Protein AF-A0A662B0C3-F1 (afdb_monomer_lite)

Structure (mmCIF, N/CA/C/O backbone):
data_AF-A0A662B0C3-F1
#
_entry.id   AF-A0A662B0C3-F1
#
loop_
_atom_site.group_PDB
_atom_site.id
_atom_site.type_symbol
_atom_site.label_atom_id
_atom_site.label_alt_id
_atom_site.label_comp_id
_atom_site.label_asym_id
_atom_site.label_entity_id
_atom_site.label_seq_id
_atom_site.pdbx_PDB_ins_code
_atom_site.Cartn_x
_atom_site.Cartn_y
_atom_site.Cartn_z
_atom_site.occupancy
_atom_site.B_iso_or_equiv
_atom_site.auth_seq_id
_atom_site.auth_comp_id
_atom_site.auth_asym_id
_atom_site.auth_atom_id
_atom_site.pdbx_PDB_model_num
ATOM 1 N N . MET A 1 1 ? 14.357 -4.453 7.694 1.00 55.75 1 MET A N 1
ATOM 2 C CA . MET A 1 1 ? 13.774 -5.716 8.199 1.00 55.75 1 MET A CA 1
ATOM 3 C C . MET A 1 1 ? 13.273 -6.493 6.995 1.00 55.75 1 MET A C 1
ATOM 5 O O . MET A 1 1 ? 12.602 -5.890 6.170 1.00 55.75 1 MET A O 1
ATOM 9 N N . VAL A 1 2 ? 13.643 -7.766 6.851 1.00 57.56 2 VAL A N 1
ATOM 10 C CA . VAL A 1 2 ? 13.134 -8.644 5.784 1.00 57.56 2 VAL A CA 1
ATOM 11 C C . VAL A 1 2 ? 12.053 -9.521 6.405 1.00 57.56 2 VAL A C 1
ATOM 13 O O . VAL A 1 2 ? 12.297 -10.125 7.446 1.00 57.56 2 VAL A O 1
ATOM 16 N N . THR A 1 3 ? 10.865 -9.555 5.806 1.00 64.12 3 THR A N 1
ATOM 17 C CA . THR A 1 3 ? 9.733 -10.359 6.283 1.00 64.12 3 THR A CA 1
ATOM 18 C C . THR A 1 3 ? 9.197 -11.233 5.153 1.00 64.12 3 THR A C 1
ATOM 20 O O . THR A 1 3 ? 9.305 -10.864 3.983 1.00 64.12 3 THR A O 1
ATOM 23 N N . ARG A 1 4 ? 8.661 -12.408 5.494 1.00 66.31 4 ARG A N 1
ATOM 24 C CA . ARG A 1 4 ? 8.012 -13.318 4.538 1.00 66.31 4 ARG A CA 1
ATOM 25 C C . ARG A 1 4 ? 6.509 -13.091 4.610 1.00 66.31 4 ARG A C 1
ATOM 27 O O . ARG A 1 4 ? 5.987 -12.876 5.698 1.00 66.31 4 ARG A O 1
ATOM 34 N N . ALA A 1 5 ? 5.846 -13.150 3.463 1.00 70.50 5 ALA A N 1
ATOM 35 C CA . ALA A 1 5 ? 4.423 -12.877 3.354 1.00 70.50 5 ALA A CA 1
ATOM 36 C C . ALA A 1 5 ? 3.729 -13.891 2.451 1.00 70.50 5 ALA A C 1
ATOM 38 O O . ALA A 1 5 ? 4.331 -14.389 1.497 1.00 70.50 5 ALA A O 1
ATOM 39 N N . ILE A 1 6 ? 2.451 -14.146 2.724 1.00 77.38 6 ILE A N 1
ATOM 40 C CA . ILE A 1 6 ? 1.561 -14.797 1.763 1.00 77.38 6 ILE A CA 1
ATOM 41 C C . ILE A 1 6 ? 0.976 -13.705 0.870 1.00 77.38 6 ILE A C 1
ATOM 43 O O . ILE A 1 6 ? 0.501 -12.674 1.349 1.00 77.38 6 ILE A O 1
ATOM 47 N N . VAL A 1 7 ? 1.029 -13.927 -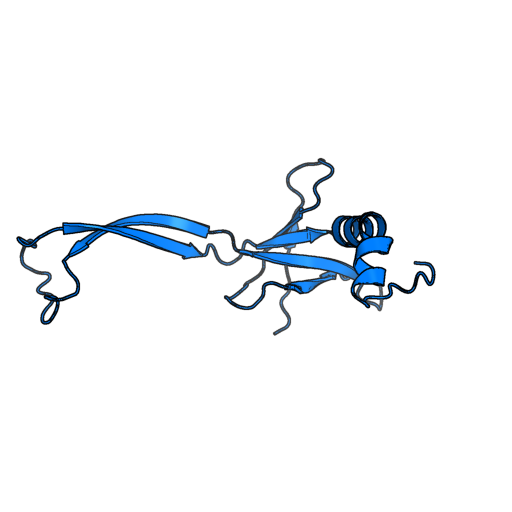0.440 1.00 76.12 7 VAL A N 1
ATOM 48 C CA . VAL A 1 7 ? 0.436 -13.031 -1.432 1.00 76.12 7 VAL A CA 1
ATOM 49 C C . VAL A 1 7 ? -0.931 -13.575 -1.810 1.00 76.12 7 VAL A C 1
ATOM 51 O O . VAL A 1 7 ? -1.061 -14.745 -2.166 1.00 76.12 7 VAL A O 1
ATOM 54 N N . SER A 1 8 ? -1.951 -12.722 -1.766 1.00 67.12 8 SER A N 1
ATOM 55 C CA . SER A 1 8 ? -3.265 -13.052 -2.307 1.00 67.12 8 SER A CA 1
ATOM 56 C C . SER A 1 8 ? -3.731 -11.973 -3.276 1.00 67.12 8 SER A C 1
ATOM 58 O O . SER A 1 8 ? -3.506 -10.777 -3.080 1.00 67.12 8 SER A O 1
ATOM 60 N N . ASN A 1 9 ? -4.398 -12.414 -4.338 1.00 68.75 9 ASN A N 1
ATOM 61 C CA . ASN A 1 9 ? -5.114 -11.542 -5.257 1.00 68.75 9 ASN A CA 1
ATOM 62 C C . ASN A 1 9 ? -6.602 -11.931 -5.229 1.00 68.75 9 ASN A C 1
ATOM 64 O O . ASN A 1 9 ? -7.051 -12.707 -6.083 1.00 68.75 9 ASN A O 1
ATOM 68 N N . PRO A 1 10 ? -7.353 -11.515 -4.190 1.00 53.31 10 PRO A N 1
ATOM 69 C CA . PRO A 1 10 ? -8.764 -11.851 -4.051 1.00 53.31 10 PRO A CA 1
ATOM 70 C C . PRO A 1 10 ? -9.582 -11.071 -5.087 1.00 53.31 10 PRO A C 1
ATOM 72 O O . PRO A 1 10 ? -10.106 -9.995 -4.830 1.00 53.31 10 PRO A O 1
ATOM 75 N N . GLY A 1 11 ? -9.651 -11.627 -6.292 1.00 51.56 11 GLY A N 1
ATOM 76 C CA . GLY A 1 11 ? -10.347 -11.056 -7.435 1.00 51.56 11 GLY A CA 1
ATOM 77 C C . GLY A 1 11 ? -9.510 -11.238 -8.690 1.00 51.56 11 GLY A C 1
ATOM 78 O O . GLY A 1 11 ? -8.485 -10.592 -8.858 1.00 51.56 11 GLY A O 1
ATOM 79 N N . LYS A 1 12 ? -9.956 -12.098 -9.614 1.00 49.94 12 LYS A N 1
ATOM 80 C CA . LYS A 1 12 ? -9.401 -12.217 -10.978 1.00 49.94 12 LYS A CA 1
ATOM 81 C C . LYS A 1 12 ? -9.712 -10.970 -11.825 1.00 49.94 12 LYS A C 1
ATOM 83 O O . LYS A 1 12 ? -10.181 -11.065 -12.956 1.00 49.94 12 LYS A O 1
ATOM 88 N N . THR A 1 13 ? -9.523 -9.791 -11.261 1.00 47.34 13 THR A N 1
ATOM 89 C CA . THR A 1 13 ? -9.716 -8.497 -11.899 1.00 47.34 13 THR A CA 1
ATOM 90 C C . THR A 1 13 ? -8.352 -7.893 -12.176 1.00 47.34 13 THR A C 1
ATOM 92 O O . THR A 1 13 ? -7.406 -8.134 -11.433 1.00 47.34 13 THR A O 1
ATOM 95 N N . LYS A 1 14 ? -8.261 -7.125 -13.266 1.00 57.12 14 LYS A N 1
ATOM 96 C CA . LYS A 1 14 ? -7.112 -6.310 -13.697 1.00 57.12 14 LYS A CA 1
ATOM 97 C C . LYS A 1 14 ? -6.751 -5.252 -12.638 1.00 57.12 14 LYS A C 1
ATOM 99 O O . LYS A 1 14 ? -6.962 -4.063 -12.850 1.00 57.12 14 LYS A O 1
ATOM 104 N N . GLY A 1 15 ? -6.340 -5.698 -11.461 1.00 63.44 15 GLY A N 1
ATOM 105 C CA . GLY A 1 15 ? -6.179 -4.885 -10.276 1.00 63.44 15 GLY A CA 1
ATOM 106 C C . GLY A 1 15 ? -4.738 -4.452 -10.152 1.00 63.44 15 GLY A C 1
ATOM 107 O O . GLY A 1 15 ? -3.853 -5.273 -9.951 1.00 63.44 15 GLY A O 1
ATOM 108 N N . ASP A 1 16 ? -4.521 -3.148 -10.195 1.00 82.62 16 ASP A N 1
ATOM 109 C CA . ASP A 1 16 ? -3.225 -2.508 -9.976 1.00 82.62 16 ASP A CA 1
ATOM 110 C C . ASP A 1 16 ? -2.685 -2.726 -8.556 1.00 82.62 16 ASP A C 1
ATOM 112 O O . ASP A 1 16 ? -1.626 -2.207 -8.215 1.00 82.62 16 ASP A O 1
ATOM 116 N N . VAL A 1 17 ? -3.405 -3.487 -7.725 1.00 86.94 17 VAL A N 1
ATOM 117 C CA . VAL A 1 17 ? -3.158 -3.705 -6.308 1.00 86.94 17 VAL A CA 1
ATOM 118 C C . VAL A 1 17 ? -3.311 -5.189 -5.963 1.00 86.94 17 VAL A C 1
ATOM 120 O O . VAL A 1 17 ? -4.223 -5.849 -6.452 1.00 86.94 17 VAL A O 1
ATOM 123 N N . PHE A 1 18 ? -2.457 -5.689 -5.074 1.00 88.06 18 PHE A N 1
ATOM 124 C CA . PHE A 1 18 ? -2.548 -7.011 -4.453 1.00 88.06 18 PHE A CA 1
ATOM 125 C C . PHE A 1 18 ? -2.380 -6.908 -2.933 1.00 88.06 18 PHE A C 1
ATOM 127 O O . PHE A 1 18 ? -1.915 -5.885 -2.419 1.00 88.06 18 PHE A O 1
ATOM 134 N N . LEU A 1 19 ? -2.766 -7.963 -2.213 1.00 87.38 19 LEU A N 1
ATOM 135 C CA . LEU A 1 19 ? -2.643 -8.027 -0.761 1.00 87.38 19 LEU A CA 1
ATOM 136 C C . LEU A 1 19 ? -1.441 -8.867 -0.347 1.00 87.38 19 LEU A C 1
ATOM 138 O O . LEU A 1 19 ? -1.197 -9.948 -0.889 1.00 87.38 19 LEU A O 1
ATOM 142 N N . THR A 1 20 ? -0.733 -8.381 0.664 1.00 86.12 20 THR A N 1
ATOM 143 C CA . THR A 1 20 ? 0.339 -9.102 1.342 1.00 86.12 20 THR A CA 1
ATOM 144 C C . THR A 1 20 ? 0.010 -9.272 2.814 1.00 86.12 20 THR A C 1
ATOM 146 O O . THR A 1 20 ? -0.328 -8.304 3.502 1.00 86.12 20 THR A O 1
ATOM 149 N N . ASP A 1 21 ? 0.142 -10.509 3.289 1.00 86.00 21 ASP A N 1
ATOM 150 C CA . ASP A 1 21 ? 0.142 -10.810 4.716 1.00 86.00 21 ASP A CA 1
ATOM 151 C C . ASP A 1 21 ? 1.548 -10.631 5.284 1.00 86.00 21 ASP A C 1
ATOM 153 O O . ASP A 1 21 ? 2.365 -11.550 5.253 1.00 86.00 21 ASP A O 1
ATOM 157 N N . ALA A 1 22 ? 1.866 -9.410 5.713 1.00 79.44 22 ALA A N 1
ATOM 158 C CA . ALA A 1 22 ? 3.140 -9.094 6.344 1.00 79.44 22 ALA A CA 1
ATOM 159 C C . ALA A 1 22 ? 2.991 -8.035 7.440 1.00 79.44 22 ALA A C 1
ATOM 161 O O . ALA A 1 22 ? 2.147 -7.135 7.381 1.00 79.44 22 ALA A O 1
ATOM 162 N N . LEU A 1 23 ? 3.866 -8.125 8.445 1.00 79.50 23 LEU A N 1
ATOM 163 C CA . LEU A 1 23 ? 3.938 -7.150 9.524 1.00 79.50 23 LEU A CA 1
ATOM 164 C C . LEU A 1 23 ? 4.568 -5.848 9.014 1.00 79.50 23 LEU A C 1
ATOM 166 O O . LEU A 1 23 ? 5.787 -5.705 8.922 1.00 79.50 23 LEU A O 1
ATOM 170 N N . TYR A 1 24 ? 3.708 -4.897 8.685 1.00 77.38 24 TYR A N 1
ATOM 171 C CA . TYR A 1 24 ? 4.086 -3.611 8.132 1.00 77.38 24 TYR A CA 1
ATOM 172 C C . TYR A 1 24 ? 3.813 -2.487 9.126 1.00 77.38 24 TYR A C 1
ATOM 174 O O . TYR A 1 24 ? 2.710 -2.348 9.646 1.00 77.38 24 TYR A O 1
ATOM 182 N N . ASN A 1 25 ? 4.838 -1.678 9.393 1.00 80.00 25 ASN A N 1
ATOM 183 C CA . ASN A 1 25 ? 4.763 -0.545 10.311 1.00 80.00 25 ASN A CA 1
ATOM 184 C C . ASN A 1 25 ? 4.636 0.781 9.556 1.00 80.00 25 ASN A C 1
ATOM 186 O O . ASN A 1 25 ? 4.940 0.872 8.364 1.00 80.00 25 ASN A O 1
ATOM 190 N N . LYS A 1 26 ? 4.219 1.835 10.271 1.00 80.62 26 LYS A N 1
ATOM 191 C CA . LYS A 1 26 ? 4.266 3.209 9.750 1.00 80.62 26 LYS A CA 1
ATOM 192 C C . LYS A 1 26 ? 5.668 3.504 9.198 1.00 80.62 26 LYS A C 1
ATOM 194 O O . LYS A 1 26 ? 6.664 3.148 9.822 1.00 80.62 26 LYS A O 1
ATOM 199 N N . GLY A 1 27 ? 5.722 4.140 8.030 1.00 82.62 27 GLY A N 1
ATOM 200 C CA . GLY A 1 27 ? 6.970 4.430 7.311 1.00 82.62 27 GLY A CA 1
ATOM 201 C C . GLY A 1 27 ? 7.358 3.401 6.245 1.00 82.62 27 GLY A C 1
ATOM 202 O O . GLY A 1 27 ? 8.313 3.632 5.516 1.00 82.62 27 GLY A O 1
ATOM 203 N N . ILE A 1 28 ? 6.620 2.297 6.101 1.00 84.62 28 ILE A N 1
ATOM 204 C CA . ILE A 1 28 ? 6.897 1.303 5.055 1.00 84.62 28 ILE A CA 1
ATOM 205 C C . ILE A 1 28 ? 6.419 1.713 3.648 1.00 84.62 28 ILE A C 1
ATOM 207 O O . ILE A 1 28 ? 6.861 1.131 2.659 1.00 84.62 28 ILE A O 1
ATOM 211 N N . SER A 1 29 ? 5.507 2.680 3.523 1.00 87.12 29 SER A N 1
ATOM 212 C CA .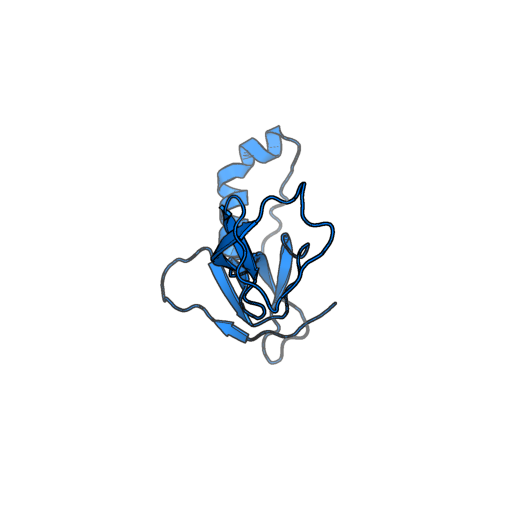 SER A 1 29 ? 4.997 3.126 2.220 1.00 87.12 29 SER A CA 1
ATOM 213 C C . SER A 1 29 ? 6.142 3.434 1.249 1.00 87.12 29 SER A C 1
ATOM 215 O O . SER A 1 29 ? 7.091 4.127 1.603 1.00 87.12 29 SER A O 1
ATOM 217 N N . GLY A 1 30 ? 6.058 2.899 0.033 1.00 89.44 30 GLY A N 1
ATOM 218 C CA . GLY A 1 30 ? 7.111 3.004 -0.978 1.00 89.44 30 GLY A CA 1
ATOM 219 C C . GLY A 1 30 ? 8.135 1.863 -0.962 1.00 89.44 30 GLY A C 1
ATOM 220 O O . GLY A 1 30 ? 8.961 1.778 -1.865 1.00 89.44 30 GLY A O 1
ATOM 221 N N . SER A 1 31 ? 8.091 0.957 0.021 1.00 89.50 31 SER A N 1
ATOM 222 C CA . SER A 1 31 ? 9.035 -0.167 0.075 1.00 89.50 31 SER A CA 1
ATOM 223 C C . SER A 1 31 ? 8.781 -1.179 -1.050 1.00 89.50 31 SER A C 1
ATOM 225 O O . SER A 1 31 ? 7.621 -1.526 -1.299 1.00 89.50 31 SER A O 1
ATOM 227 N N . PRO A 1 32 ? 9.829 -1.714 -1.701 1.00 91.44 32 PRO A N 1
ATOM 228 C CA . PRO A 1 32 ? 9.677 -2.741 -2.724 1.00 91.44 32 PRO A CA 1
ATOM 229 C C . PRO A 1 32 ? 9.220 -4.075 -2.120 1.00 91.44 32 PRO A C 1
ATOM 231 O O . PRO A 1 32 ? 9.604 -4.452 -1.011 1.00 91.44 32 PRO A O 1
ATOM 234 N N . VAL A 1 33 ? 8.411 -4.807 -2.880 1.00 90.38 33 VAL A N 1
ATOM 235 C CA . VAL A 1 33 ? 7.938 -6.157 -2.574 1.00 90.38 33 VAL A CA 1
ATOM 236 C C . VAL A 1 33 ? 8.571 -7.109 -3.576 1.00 90.38 33 VAL A C 1
ATOM 238 O O . VAL A 1 33 ? 8.344 -6.994 -4.781 1.00 90.38 33 VAL A O 1
ATOM 241 N N . PHE A 1 34 ? 9.363 -8.047 -3.069 1.00 90.00 34 PHE A N 1
ATOM 242 C CA . PHE A 1 34 ? 10.042 -9.049 -3.880 1.00 90.00 34 PHE A CA 1
ATOM 243 C C . PHE A 1 34 ? 9.402 -10.423 -3.699 1.00 90.00 34 PHE A C 1
ATOM 245 O O . PHE A 1 34 ? 9.072 -10.811 -2.577 1.00 90.00 34 PHE A O 1
ATOM 252 N N . ALA A 1 35 ? 9.265 -11.165 -4.793 1.00 87.50 35 ALA A N 1
ATOM 253 C CA . ALA A 1 35 ? 8.884 -12.567 -4.782 1.00 87.50 35 ALA A CA 1
ATOM 254 C C . ALA A 1 35 ? 10.105 -13.454 -5.044 1.00 87.50 35 ALA A C 1
ATOM 256 O O . ALA A 1 35 ? 11.044 -13.066 -5.742 1.00 87.50 35 ALA A O 1
ATOM 257 N N . LEU A 1 36 ? 10.070 -14.660 -4.482 1.00 85.69 36 LEU A N 1
ATOM 258 C CA . LEU A 1 36 ? 10.978 -15.744 -4.832 1.00 85.69 36 LEU A CA 1
ATOM 259 C C . LEU A 1 36 ? 10.140 -16.832 -5.499 1.00 85.69 36 LEU A C 1
ATOM 261 O O . LEU A 1 36 ? 9.171 -17.312 -4.908 1.00 85.69 36 LEU A O 1
ATOM 265 N N . ARG A 1 37 ? 10.502 -17.209 -6.721 1.00 79.94 37 ARG A N 1
ATOM 266 C CA . ARG A 1 37 ? 9.898 -18.347 -7.410 1.00 79.94 37 ARG A CA 1
ATOM 267 C C . ARG A 1 37 ? 10.632 -19.623 -7.007 1.00 79.94 37 ARG A C 1
ATOM 269 O O . ARG A 1 37 ? 11.860 -19.626 -6.952 1.00 79.94 37 ARG A O 1
ATOM 276 N N . ASP A 1 38 ? 9.901 -20.704 -6.749 1.00 76.12 38 ASP A N 1
ATOM 277 C CA . ASP A 1 38 ? 10.516 -21.990 -6.402 1.00 76.12 38 ASP A CA 1
ATOM 278 C C . ASP A 1 38 ? 11.551 -22.409 -7.458 1.00 76.12 38 ASP A C 1
ATOM 280 O O . ASP A 1 38 ? 11.267 -22.446 -8.657 1.00 76.12 38 ASP A O 1
ATOM 284 N N . GLY A 1 39 ? 12.771 -22.693 -6.996 1.00 73.19 39 GLY 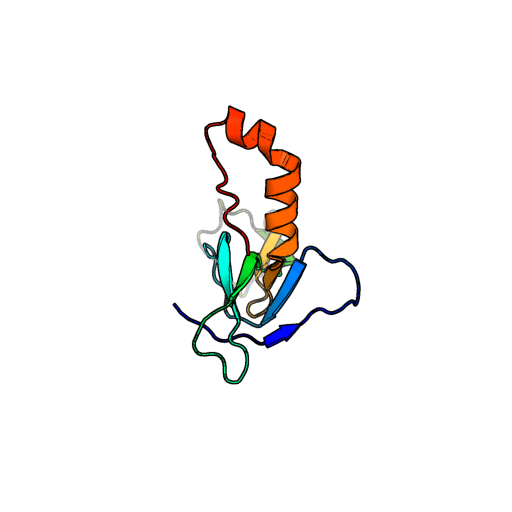A N 1
ATOM 285 C CA . GLY A 1 39 ? 13.910 -23.057 -7.843 1.00 73.19 39 GLY A CA 1
ATOM 286 C C . GLY A 1 39 ? 14.655 -21.883 -8.493 1.00 73.19 39 GLY A C 1
ATOM 287 O O . GLY A 1 39 ? 15.696 -22.113 -9.106 1.00 73.19 39 GLY A O 1
ATOM 288 N N . ALA A 1 40 ? 14.183 -20.640 -8.354 1.00 76.38 40 ALA A N 1
ATOM 289 C CA . ALA A 1 40 ? 14.897 -19.461 -8.836 1.00 76.38 40 ALA A CA 1
ATOM 290 C C . ALA A 1 40 ? 15.967 -19.003 -7.833 1.00 76.38 40 ALA A C 1
ATOM 292 O O . ALA A 1 40 ? 15.762 -19.002 -6.620 1.00 76.38 40 ALA A O 1
ATOM 293 N N . THR A 1 41 ? 17.115 -18.569 -8.352 1.00 78.75 41 THR A N 1
ATOM 294 C CA . THR A 1 41 ? 18.230 -18.023 -7.558 1.00 78.75 41 THR A CA 1
ATOM 295 C C . THR A 1 41 ? 18.148 -16.508 -7.357 1.00 78.75 41 THR A C 1
ATOM 297 O O . THR A 1 41 ? 19.017 -15.935 -6.703 1.00 78.75 41 THR A O 1
ATOM 300 N N . HIS A 1 42 ? 17.132 -15.848 -7.920 1.00 82.62 42 HIS A N 1
ATOM 301 C CA . HIS A 1 42 ? 16.981 -14.396 -7.906 1.00 82.62 42 HIS A CA 1
ATOM 302 C C . HIS A 1 42 ? 15.610 -13.966 -7.379 1.00 82.62 42 HIS A C 1
ATOM 304 O O . HIS A 1 42 ? 14.635 -14.716 -7.430 1.00 82.62 42 HIS A O 1
ATOM 310 N N . PHE A 1 43 ? 15.563 -12.737 -6.868 1.00 87.06 43 PHE A N 1
ATOM 311 C CA . PHE A 1 43 ? 14.339 -12.072 -6.446 1.00 87.06 43 PHE A CA 1
ATOM 312 C C . PHE A 1 43 ? 13.713 -11.329 -7.624 1.00 87.06 43 PHE A C 1
ATOM 314 O O . PHE A 1 43 ? 14.405 -10.601 -8.335 1.00 87.06 43 PHE A O 1
ATOM 321 N N . GLU A 1 44 ? 12.403 -11.465 -7.786 1.00 88.75 44 GLU A N 1
ATOM 322 C CA . GLU A 1 44 ? 11.627 -10.708 -8.766 1.00 88.75 44 GLU A CA 1
ATOM 323 C C . GLU A 1 44 ? 10.918 -9.550 -8.062 1.00 88.75 44 GLU A C 1
ATOM 325 O O . GLU A 1 44 ? 10.261 -9.743 -7.036 1.00 88.75 44 GLU A O 1
ATOM 330 N N . TRP A 1 45 ? 11.051 -8.331 -8.586 1.00 90.75 45 TRP A N 1
ATOM 331 C CA . TRP A 1 45 ? 10.317 -7.184 -8.056 1.00 90.75 45 TRP A CA 1
ATOM 332 C C . TRP A 1 45 ? 8.872 -7.230 -8.553 1.00 90.75 45 TRP A C 1
ATOM 334 O O . TRP A 1 45 ? 8.605 -6.999 -9.728 1.00 90.75 45 TRP A O 1
ATOM 344 N N . VAL A 1 46 ? 7.934 -7.537 -7.658 1.00 90.88 46 VAL A N 1
ATOM 345 C CA . VAL A 1 46 ? 6.524 -7.769 -8.019 1.00 90.88 46 VAL A CA 1
ATOM 346 C C . VAL A 1 46 ? 5.609 -6.597 -7.673 1.00 90.88 46 VAL A C 1
ATOM 348 O O . VAL A 1 46 ? 4.451 -6.561 -8.095 1.00 90.88 46 VAL A O 1
ATOM 351 N N . GLY A 1 47 ? 6.110 -5.610 -6.928 1.00 92.44 47 GLY A N 1
ATOM 352 C CA . GLY A 1 47 ? 5.335 -4.422 -6.601 1.00 92.44 47 GLY A CA 1
ATOM 353 C C . GLY A 1 47 ? 5.889 -3.590 -5.457 1.00 92.44 47 GLY A C 1
ATOM 354 O O . GLY A 1 47 ? 7.022 -3.762 -5.022 1.00 92.44 47 GLY A O 1
ATOM 355 N N . MET A 1 48 ? 5.081 -2.671 -4.947 1.00 93.00 48 MET A N 1
ATOM 356 C CA . MET A 1 48 ? 5.490 -1.709 -3.926 1.00 93.00 48 MET A CA 1
ATOM 357 C C . MET A 1 48 ? 4.409 -1.559 -2.859 1.00 93.00 48 MET A C 1
ATOM 359 O O . MET A 1 48 ? 3.235 -1.382 -3.182 1.00 93.00 48 MET A O 1
ATOM 363 N N . ALA A 1 49 ? 4.799 -1.593 -1.585 1.00 91.62 49 ALA A N 1
ATOM 364 C CA . ALA A 1 49 ? 3.888 -1.378 -0.468 1.00 91.62 49 ALA A CA 1
ATOM 365 C C . ALA A 1 49 ? 3.299 0.038 -0.536 1.00 91.62 49 ALA A C 1
ATOM 367 O O . ALA A 1 49 ? 4.033 1.025 -0.608 1.00 91.62 49 ALA A O 1
ATOM 368 N N . LYS A 1 50 ? 1.969 0.151 -0.502 1.00 89.00 50 LYS A N 1
ATOM 369 C CA . LYS A 1 50 ? 1.260 1.433 -0.610 1.00 89.00 50 LYS A CA 1
ATOM 370 C C . LYS A 1 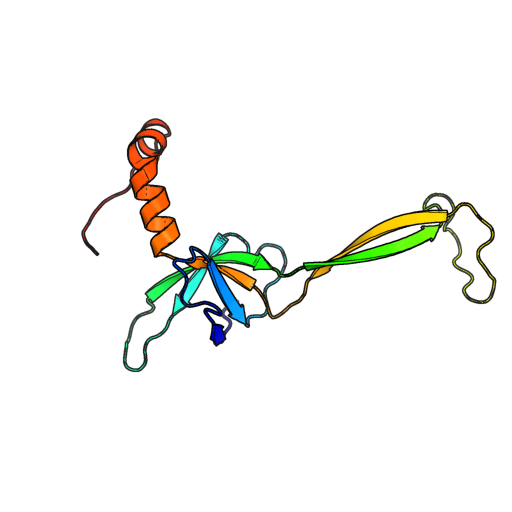50 ? 0.719 1.875 0.740 1.00 89.00 50 LYS A C 1
ATOM 372 O O . LYS A 1 50 ? 1.078 2.943 1.237 1.00 89.00 50 LYS A O 1
ATOM 377 N N . SER A 1 51 ? -0.138 1.050 1.333 1.00 84.69 51 SER A N 1
ATOM 378 C CA . SER A 1 51 ? -0.893 1.402 2.534 1.00 84.69 51 SER A CA 1
ATOM 379 C C . SER A 1 51 ? -1.257 0.171 3.352 1.00 84.69 51 SER A C 1
ATOM 381 O O . SER A 1 51 ? -1.565 -0.884 2.799 1.00 84.69 51 SER A O 1
ATOM 383 N N . ALA A 1 52 ? -1.282 0.330 4.671 1.00 84.81 52 ALA A N 1
ATOM 384 C CA . ALA A 1 52 ? -1.840 -0.675 5.564 1.00 84.81 52 ALA A CA 1
ATOM 385 C C . ALA A 1 52 ? -3.376 -0.638 5.527 1.00 84.81 52 ALA A C 1
ATOM 387 O O . ALA A 1 52 ? -3.971 0.396 5.214 1.00 84.81 52 ALA A O 1
ATOM 388 N N . SER A 1 53 ? -4.016 -1.757 5.862 1.00 83.31 53 SER A N 1
ATOM 389 C CA . SER A 1 53 ? -5.447 -1.759 6.167 1.00 83.31 53 SER A CA 1
ATOM 390 C C . SER A 1 53 ? -5.699 -1.006 7.474 1.00 83.31 53 SER A C 1
ATOM 392 O O . SER A 1 53 ? -4.933 -1.145 8.427 1.00 83.31 53 SER A O 1
ATOM 394 N N . VAL A 1 54 ? -6.755 -0.195 7.523 1.00 85.50 54 VAL A N 1
ATOM 395 C CA . VAL A 1 54 ? -7.085 0.649 8.678 1.00 85.50 54 VAL A CA 1
ATOM 396 C C . VAL A 1 54 ? -8.579 0.584 8.948 1.00 85.50 54 VAL A C 1
ATOM 398 O O . VAL A 1 54 ? -9.372 0.765 8.028 1.00 85.50 54 VAL A O 1
ATOM 401 N N . ASP A 1 55 ? -8.932 0.400 10.216 1.00 87.88 55 ASP A N 1
ATOM 402 C CA . ASP A 1 55 ? -10.277 0.618 10.731 1.00 87.88 55 ASP A CA 1
ATOM 403 C C . ASP A 1 55 ? -10.348 1.961 11.456 1.00 87.88 55 ASP A C 1
ATOM 405 O O . ASP A 1 55 ? -9.389 2.411 12.088 1.00 87.88 55 ASP A O 1
ATOM 409 N N . HIS A 1 56 ? -11.510 2.601 11.398 1.00 91.19 56 HIS A N 1
ATOM 410 C CA . HIS A 1 56 ? -11.759 3.846 12.110 1.00 91.19 56 HIS A CA 1
ATOM 411 C C . HIS A 1 56 ? -12.690 3.603 13.288 1.00 91.19 56 HIS A C 1
ATOM 413 O O . HIS A 1 56 ? -13.821 3.156 13.112 1.00 91.19 56 HIS A O 1
ATOM 419 N N . ILE A 1 57 ? -12.218 3.931 14.487 1.00 94.69 57 ILE A N 1
ATOM 420 C CA . ILE A 1 57 ? -13.008 3.834 15.712 1.00 94.69 57 ILE A CA 1
ATOM 421 C C . ILE A 1 57 ? -13.461 5.239 16.083 1.00 94.69 57 ILE A C 1
ATOM 423 O O . ILE A 1 57 ? -12.629 6.119 16.304 1.00 94.69 57 ILE A O 1
ATOM 427 N N . VAL A 1 58 ? -14.775 5.434 16.146 1.00 94.06 58 VAL A N 1
ATOM 428 C CA . VAL A 1 58 ? -15.398 6.664 16.642 1.00 94.06 58 VAL A CA 1
ATOM 429 C C . VAL A 1 58 ? -15.749 6.459 18.110 1.00 94.06 58 VAL A C 1
ATOM 431 O O . VAL A 1 58 ? -16.360 5.451 18.461 1.00 94.06 58 VAL A O 1
ATOM 434 N N . TYR A 1 59 ? -15.342 7.389 18.969 1.00 92.06 59 TYR A N 1
ATOM 435 C CA . TYR A 1 59 ? -15.552 7.305 20.411 1.00 92.06 59 TYR A CA 1
ATOM 436 C C . TYR A 1 59 ? -15.795 8.688 21.015 1.00 92.06 59 TYR A C 1
ATOM 438 O O . TYR A 1 59 ? -15.409 9.710 20.444 1.00 92.06 59 TYR A O 1
ATOM 446 N N . LEU A 1 60 ? -16.455 8.708 22.171 1.00 90.25 60 LEU A N 1
ATOM 447 C CA . LEU A 1 60 ? -16.602 9.914 22.978 1.00 90.25 60 LEU A CA 1
ATOM 448 C C . LEU A 1 60 ? -15.348 10.091 23.826 1.00 90.25 60 LEU A C 1
ATOM 450 O O . LEU A 1 60 ? -14.891 9.147 24.471 1.00 90.25 60 LEU A O 1
ATOM 454 N N . ALA A 1 61 ? -14.796 11.295 23.806 1.00 87.56 61 ALA A N 1
ATOM 455 C CA . ALA A 1 61 ? -13.632 11.665 24.588 1.00 87.56 61 ALA A CA 1
ATOM 456 C C . ALA A 1 61 ? -13.915 12.944 25.385 1.00 87.56 61 ALA A C 1
ATOM 458 O O . ALA A 1 61 ? -14.612 13.826 24.877 1.00 87.56 61 ALA A O 1
ATOM 459 N N . PRO A 1 62 ? -13.370 13.062 26.602 1.00 85.56 62 PRO A N 1
ATOM 460 C CA . PRO A 1 62 ? -13.435 14.297 27.371 1.00 85.56 62 PRO A CA 1
ATOM 461 C C . PRO A 1 62 ? -12.614 15.414 26.708 1.00 85.56 62 PRO A C 1
ATOM 463 O O . PRO A 1 62 ? -11.805 15.167 25.801 1.00 85.56 62 PRO A O 1
ATOM 466 N N . ASP A 1 63 ? -12.832 16.641 27.175 1.00 84.38 63 ASP A N 1
ATOM 467 C CA . ASP A 1 63 ? -11.982 17.787 26.856 1.00 84.38 63 ASP A CA 1
ATOM 468 C C . ASP A 1 63 ? -10.533 17.544 27.316 1.00 84.38 63 ASP A C 1
ATOM 470 O O . ASP A 1 63 ? -10.303 17.198 28.473 1.00 84.38 63 ASP A O 1
ATOM 474 N N . GLU A 1 64 ? -9.556 17.709 26.420 1.00 73.50 64 GLU A N 1
ATOM 475 C CA . GLU A 1 64 ? -8.146 17.401 26.710 1.00 73.50 64 GLU A CA 1
ATOM 476 C C . GLU A 1 64 ? -7.475 18.439 27.613 1.00 73.50 64 GLU A C 1
ATOM 478 O O . GLU A 1 64 ? -6.528 18.098 28.318 1.00 73.50 64 GLU A O 1
ATOM 483 N N . GLU A 1 65 ? -7.981 19.674 27.645 1.00 66.94 65 GLU A N 1
ATOM 484 C CA . GLU A 1 65 ? -7.409 20.759 28.454 1.00 66.94 65 GLU A CA 1
ATOM 485 C C . GLU A 1 65 ? -7.663 20.595 29.966 1.00 66.94 65 GLU A C 1
ATOM 487 O O . GLU A 1 65 ? -7.058 21.302 30.766 1.00 66.94 65 GLU A O 1
ATOM 492 N N . HIS A 1 66 ? -8.516 19.644 30.368 1.00 60.34 66 HIS A N 1
ATOM 493 C CA . HIS A 1 66 ? -8.976 19.464 31.752 1.00 60.34 66 HIS A CA 1
ATOM 494 C C . HIS A 1 66 ? -8.687 18.055 32.321 1.00 60.34 66 HIS A C 1
ATOM 496 O O . HIS A 1 66 ? -9.289 17.642 33.311 1.00 60.34 66 HIS A O 1
ATOM 502 N N . LEU A 1 67 ? -7.773 17.298 31.701 1.00 64.00 67 LEU A N 1
ATOM 503 C CA . LEU A 1 67 ? -7.494 15.879 31.992 1.00 64.00 67 LEU A CA 1
ATOM 504 C C . LEU A 1 67 ? -6.389 15.631 33.041 1.00 64.00 67 LEU A C 1
ATOM 506 O O . LEU A 1 67 ? -5.681 14.627 32.967 1.00 64.00 67 LEU A O 1
ATOM 510 N N . ASP A 1 68 ? -6.225 16.507 34.031 1.00 60.84 68 ASP A N 1
ATOM 511 C CA . ASP A 1 68 ? -5.116 16.373 34.991 1.00 60.84 68 ASP A CA 1
ATOM 512 C C . ASP A 1 68 ? -5.248 15.153 35.928 1.00 60.84 68 ASP A C 1
ATOM 514 O O . ASP A 1 68 ? -4.244 14.675 36.458 1.00 60.84 68 ASP A O 1
ATOM 518 N N . VAL A 1 69 ? -6.454 14.588 36.100 1.00 64.31 69 VAL A N 1
ATOM 519 C CA . VAL A 1 69 ? -6.678 13.339 36.851 1.00 64.31 69 VAL A CA 1
ATOM 520 C C . VAL A 1 69 ? -7.822 12.540 36.222 1.00 64.31 69 VAL A C 1
ATOM 522 O O . VAL A 1 69 ? -8.968 12.981 36.209 1.00 64.31 69 VAL A O 1
ATOM 525 N N . ILE A 1 70 ? -7.523 11.341 35.718 1.00 66.50 70 ILE A N 1
ATOM 526 C CA . ILE A 1 70 ? -8.539 10.386 35.258 1.00 66.50 70 ILE A CA 1
ATOM 527 C C . ILE A 1 70 ? -8.966 9.544 36.465 1.00 66.50 70 ILE A C 1
ATOM 529 O O . ILE A 1 70 ? -8.252 8.620 36.852 1.00 66.50 70 ILE A O 1
ATOM 533 N N . ASP A 1 71 ? -10.119 9.853 37.057 1.00 72.88 71 ASP A N 1
ATOM 534 C CA . ASP A 1 71 ? -10.792 8.956 38.003 1.00 72.88 71 ASP A CA 1
ATOM 535 C C . ASP A 1 71 ? -11.712 8.007 37.219 1.00 72.88 71 ASP A C 1
ATOM 537 O O . ASP A 1 71 ? -12.704 8.427 36.627 1.00 72.88 71 ASP A O 1
ATOM 541 N N . THR A 1 72 ? -11.357 6.720 37.162 1.00 76.31 72 THR A N 1
ATOM 542 C CA . THR A 1 72 ? -12.134 5.709 36.427 1.00 76.31 72 THR A CA 1
ATOM 543 C C . THR A 1 72 ? -13.316 5.145 37.217 1.00 76.31 72 THR A C 1
ATOM 545 O O . THR A 1 72 ? -14.081 4.359 36.659 1.00 76.31 72 THR A O 1
ATOM 548 N N . GLU A 1 73 ? -13.461 5.481 38.503 1.00 82.06 73 GLU A N 1
ATOM 549 C CA . GLU A 1 73 ? -14.543 4.971 39.356 1.00 82.06 73 GLU A CA 1
ATOM 550 C C . GLU A 1 73 ? -15.789 5.869 39.346 1.00 82.06 73 GLU A C 1
ATOM 552 O O . GLU A 1 73 ? -16.853 5.440 39.800 1.00 82.06 73 GLU A O 1
ATOM 557 N N . GLN A 1 74 ? -15.700 7.077 38.776 1.00 77.44 74 GLN A N 1
ATOM 558 C CA . GLN A 1 74 ? -16.834 7.992 38.633 1.00 77.44 74 GLN A CA 1
ATOM 559 C C . GLN A 1 74 ? -17.225 8.241 37.169 1.00 77.44 74 GLN A C 1
ATOM 561 O O . GLN A 1 74 ? -16.360 8.327 36.294 1.00 77.44 74 GLN A O 1
ATOM 566 N N . PRO A 1 75 ? -18.532 8.381 36.867 1.00 79.94 75 PRO A N 1
ATOM 567 C CA . PRO A 1 75 ? -18.977 8.834 35.557 1.00 79.94 75 PRO A CA 1
ATOM 568 C C . PRO A 1 75 ? -18.413 10.220 35.230 1.00 79.94 75 PRO A C 1
ATOM 570 O O . PRO A 1 75 ? -18.488 11.132 36.047 1.00 79.94 75 PRO A O 1
ATOM 573 N N . PHE A 1 76 ? -17.910 10.389 34.008 1.00 79.69 76 PHE A N 1
ATOM 574 C CA . PHE A 1 76 ? -17.480 11.693 33.510 1.00 79.69 76 PHE A CA 1
ATOM 575 C C . PHE A 1 76 ? -18.691 12.616 33.289 1.00 79.69 76 PHE A C 1
ATOM 577 O O . PHE A 1 76 ? -19.604 12.263 32.538 1.00 79.69 76 PHE A O 1
ATOM 584 N N . ASP A 1 77 ? -18.682 13.799 33.904 1.00 82.62 77 ASP A N 1
ATOM 585 C CA . ASP A 1 77 ? -19.770 14.790 33.872 1.00 82.62 77 ASP A CA 1
ATOM 586 C C . ASP A 1 77 ? -19.450 16.052 33.043 1.00 82.62 77 ASP A C 1
ATOM 588 O O . ASP A 1 77 ? -20.296 16.937 32.903 1.00 82.62 77 ASP A O 1
ATOM 592 N N . GLY A 1 78 ? -18.254 16.125 32.449 1.00 82.19 78 GLY A N 1
ATOM 593 C CA . GLY A 1 78 ? -17.813 17.247 31.622 1.00 82.19 78 GLY A CA 1
ATOM 594 C C . GLY A 1 78 ? -18.271 17.190 30.158 1.00 82.19 78 GLY A C 1
ATOM 595 O O . GLY A 1 78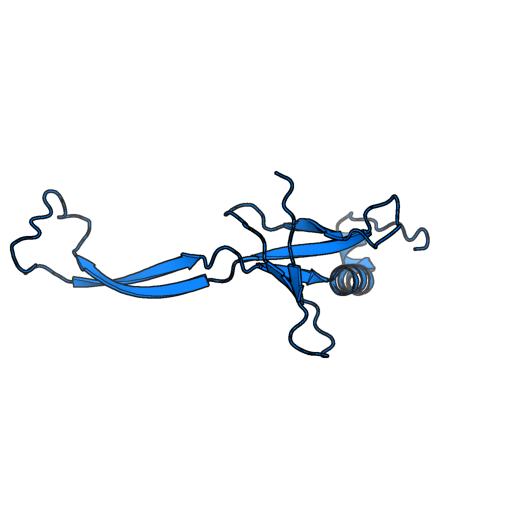 ? -18.965 16.274 29.706 1.00 82.19 78 GLY A O 1
ATOM 596 N N . THR A 1 79 ? -17.837 18.182 29.376 1.00 86.56 79 THR A N 1
ATOM 597 C CA . THR A 1 79 ? -18.125 18.254 27.936 1.00 86.56 79 THR A CA 1
ATOM 598 C C . THR A 1 79 ? -17.457 17.106 27.185 1.00 86.56 79 THR A C 1
ATOM 600 O O . THR A 1 79 ? -16.259 16.857 27.325 1.00 86.56 79 THR A O 1
ATOM 603 N N . GLN A 1 80 ? -18.242 16.420 26.357 1.00 87.31 80 GLN A N 1
ATOM 604 C CA . GLN A 1 80 ? -17.788 15.299 25.543 1.00 87.31 80 GLN A CA 1
ATOM 605 C C . GLN A 1 80 ? -17.650 15.721 24.085 1.00 87.31 80 GLN A C 1
ATOM 607 O O . GLN A 1 80 ? -18.506 16.411 23.530 1.00 87.31 80 GLN A O 1
ATOM 612 N N . PHE A 1 81 ? -16.597 15.232 23.446 1.00 90.12 81 PHE A N 1
ATOM 613 C CA . PHE A 1 81 ? -16.325 15.436 22.034 1.00 90.12 81 PHE A CA 1
ATOM 614 C C . PHE A 1 81 ? -16.318 14.100 21.305 1.00 90.12 81 PHE A C 1
ATOM 616 O O . PHE A 1 81 ? -15.868 13.081 21.830 1.00 90.12 81 PHE A O 1
ATOM 623 N N . ILE A 1 82 ? -16.784 14.110 20.059 1.00 92.44 82 ILE A N 1
ATOM 624 C CA . ILE A 1 82 ? -16.630 12.965 19.166 1.00 92.44 82 ILE A CA 1
ATOM 625 C C . ILE A 1 82 ? -15.203 12.991 18.623 1.00 92.44 82 ILE A C 1
ATOM 627 O O . ILE A 1 82 ? -14.807 13.944 17.952 1.00 92.44 82 ILE A O 1
ATOM 631 N N . LYS A 1 83 ? -14.440 11.931 18.892 1.00 92.06 83 LYS A N 1
ATOM 632 C CA . LYS A 1 83 ? -13.109 11.712 18.323 1.00 92.06 83 LYS A CA 1
ATOM 633 C C . LYS A 1 83 ? -13.093 10.464 17.455 1.00 92.06 83 LYS A C 1
ATOM 635 O O . LYS A 1 83 ? -13.917 9.561 17.593 1.00 92.06 83 LYS A O 1
ATOM 640 N N . GLN A 1 84 ? -12.129 10.427 16.543 1.00 93.44 84 GLN A N 1
ATOM 641 C CA . GLN A 1 84 ? -11.894 9.305 15.647 1.00 93.44 84 GLN A CA 1
ATOM 642 C C . GLN A 1 84 ? -10.428 8.889 15.745 1.00 93.44 84 GLN A C 1
ATOM 644 O O . GLN A 1 84 ? -9.533 9.722 15.621 1.00 93.44 84 GLN A O 1
ATOM 649 N N . ASN A 1 85 ? -10.180 7.595 15.941 1.00 92.06 85 ASN A N 1
ATOM 650 C CA . ASN A 1 85 ? -8.840 7.017 15.938 1.00 92.06 85 ASN A CA 1
ATOM 651 C C . ASN A 1 85 ? -8.697 6.021 14.780 1.00 92.06 85 ASN A C 1
ATOM 653 O O . ASN A 1 85 ? -9.609 5.242 14.496 1.00 92.06 85 ASN A O 1
ATOM 657 N N . ALA A 1 86 ? -7.555 6.071 14.095 1.00 88.94 86 ALA A N 1
ATOM 658 C CA . ALA A 1 86 ? -7.190 5.142 13.035 1.00 88.94 86 ALA A CA 1
ATOM 659 C C . ALA A 1 86 ? -6.431 3.944 13.623 1.00 88.94 86 ALA A C 1
ATOM 661 O O . ALA A 1 86 ? -5.278 4.064 14.045 1.00 88.94 86 ALA A O 1
ATOM 662 N N . ARG A 1 87 ? -7.060 2.770 13.594 1.00 88.19 87 ARG A N 1
ATOM 663 C CA . ARG A 1 87 ? -6.470 1.509 14.035 1.00 88.19 87 ARG A CA 1
ATOM 664 C C . ARG A 1 87 ? -5.920 0.749 12.835 1.00 88.19 87 ARG A C 1
ATOM 666 O O . ARG A 1 87 ? -6.666 0.358 11.948 1.00 88.19 87 ARG A O 1
ATOM 673 N N . ILE A 1 88 ? -4.608 0.528 12.814 1.00 83.69 88 ILE A N 1
ATOM 674 C CA . ILE A 1 88 ? -3.962 -0.255 11.757 1.00 83.69 88 ILE A CA 1
ATOM 675 C C . ILE A 1 88 ? -4.254 -1.743 11.973 1.00 83.69 88 ILE A C 1
ATOM 677 O O . ILE A 1 88 ? -3.974 -2.293 13.040 1.00 83.69 88 ILE A O 1
ATOM 681 N N . ASN A 1 89 ? -4.746 -2.395 10.926 1.00 85.25 89 ASN A N 1
ATOM 682 C CA . ASN A 1 89 ? -4.894 -3.841 10.844 1.00 85.25 89 ASN A CA 1
ATOM 683 C C . ASN A 1 89 ? -3.573 -4.432 10.346 1.00 85.25 89 ASN A C 1
ATOM 685 O O . ASN A 1 89 ? -3.348 -4.613 9.147 1.00 85.25 89 ASN A O 1
ATOM 689 N N . TYR A 1 90 ? -2.660 -4.666 11.289 1.00 84.19 90 TYR A N 1
ATOM 690 C CA . TYR A 1 90 ? -1.368 -5.291 11.015 1.00 84.19 90 TYR A CA 1
ATOM 691 C C . TYR A 1 90 ? -1.544 -6.677 10.388 1.00 84.19 90 TYR A C 1
ATOM 693 O O . TYR A 1 90 ? -2.476 -7.400 10.727 1.00 84.19 90 TYR A O 1
ATOM 701 N N . GLY A 1 91 ? -0.634 -7.044 9.483 1.00 83.06 91 GLY A N 1
ATOM 702 C CA . GLY A 1 91 ? -0.747 -8.287 8.717 1.00 83.06 91 GLY A CA 1
ATOM 703 C C . GLY A 1 91 ? -1.604 -8.160 7.458 1.00 83.06 91 GLY A C 1
ATOM 704 O O . GLY A 1 91 ? -1.754 -9.128 6.738 1.00 83.06 91 GLY A O 1
ATOM 705 N N . ILE A 1 92 ? -2.156 -6.985 7.130 1.00 85.94 92 ILE A N 1
ATOM 706 C CA . ILE A 1 92 ? -2.803 -6.766 5.826 1.00 85.94 92 ILE A CA 1
ATOM 707 C C . ILE A 1 92 ? -2.279 -5.474 5.214 1.00 85.94 92 ILE A C 1
ATOM 709 O O . ILE A 1 92 ? -2.473 -4.378 5.747 1.00 85.94 92 ILE A O 1
ATOM 713 N N . THR A 1 93 ? -1.611 -5.589 4.070 1.00 86.75 93 THR A N 1
ATOM 714 C CA . THR A 1 93 ? -1.118 -4.434 3.314 1.00 86.75 93 THR A CA 1
ATOM 715 C C . THR A 1 93 ? -1.505 -4.505 1.854 1.00 86.75 93 THR A C 1
ATOM 717 O O . THR A 1 93 ? -1.408 -5.540 1.201 1.00 86.75 93 THR A O 1
ATOM 720 N N . TYR A 1 94 ? -1.921 -3.351 1.348 1.00 88.94 94 TYR A N 1
ATOM 721 C CA . TYR A 1 94 ? -2.187 -3.117 -0.056 1.00 88.94 94 TYR A CA 1
ATOM 722 C C . TYR A 1 94 ? -0.880 -2.728 -0.736 1.00 88.94 94 TYR A C 1
ATOM 724 O O . TYR A 1 94 ? -0.222 -1.758 -0.343 1.00 88.94 94 TYR A O 1
ATOM 732 N N . SER A 1 95 ? -0.518 -3.473 -1.770 1.00 91.06 95 SER A N 1
ATOM 733 C CA . SER A 1 95 ? 0.685 -3.246 -2.566 1.00 91.06 95 SER A CA 1
ATOM 734 C C . SER A 1 95 ? 0.302 -2.971 -4.009 1.00 91.06 95 SER A C 1
ATOM 736 O O . SER A 1 95 ? -0.576 -3.638 -4.538 1.00 91.06 95 SER A O 1
ATOM 738 N N . VAL A 1 96 ? 0.940 -1.997 -4.653 1.00 92.88 96 VAL A N 1
ATOM 739 C CA . VAL A 1 96 ? 0.754 -1.719 -6.083 1.00 92.88 96 VAL A CA 1
ATOM 740 C C . VAL A 1 96 ? 1.576 -2.718 -6.889 1.00 92.88 96 VAL A C 1
ATOM 742 O O . VAL A 1 96 ? 2.740 -2.942 -6.567 1.00 92.88 96 VAL A O 1
ATOM 745 N N . THR A 1 97 ? 0.984 -3.318 -7.918 1.00 92.44 97 THR A N 1
ATOM 746 C CA . THR A 1 97 ? 1.662 -4.274 -8.814 1.00 92.44 97 THR A CA 1
ATOM 747 C C . THR A 1 97 ? 2.778 -3.611 -9.617 1.00 92.44 97 THR A C 1
ATOM 749 O O . THR A 1 97 ? 2.686 -2.432 -9.968 1.00 92.44 97 THR A O 1
ATOM 752 N N . ILE A 1 98 ? 3.811 -4.380 -9.970 1.00 91.94 98 ILE A N 1
ATOM 753 C CA . ILE A 1 98 ? 4.859 -3.898 -10.877 1.00 91.94 98 ILE A CA 1
ATOM 754 C C . ILE A 1 98 ? 4.283 -3.471 -12.236 1.00 91.94 98 ILE A C 1
ATOM 756 O O . ILE A 1 98 ? 4.661 -2.425 -12.753 1.00 91.94 98 ILE A O 1
ATOM 760 N N . ASP A 1 99 ? 3.275 -4.179 -12.753 1.00 91.00 99 ASP A N 1
ATOM 761 C CA . ASP A 1 99 ? 2.593 -3.828 -14.006 1.00 91.00 99 ASP A CA 1
ATOM 762 C C . ASP A 1 99 ? 1.920 -2.451 -13.949 1.00 91.00 99 ASP A C 1
ATOM 764 O O . ASP A 1 99 ? 1.951 -1.684 -14.915 1.00 91.00 99 ASP A O 1
ATOM 768 N N . ALA A 1 100 ? 1.309 -2.103 -12.813 1.00 92.00 100 ALA A N 1
ATOM 769 C CA . ALA A 1 100 ? 0.732 -0.779 -12.608 1.00 92.00 100 ALA A CA 1
ATOM 770 C C . ALA A 1 100 ? 1.804 0.315 -12.563 1.00 92.00 100 ALA A C 1
ATOM 772 O O . ALA A 1 100 ? 1.611 1.370 -13.165 1.00 92.00 100 ALA A O 1
ATOM 773 N N . ILE A 1 101 ? 2.945 0.050 -11.918 1.00 92.31 101 ILE A N 1
ATOM 774 C CA . ILE A 1 101 ? 4.085 0.976 -11.890 1.00 92.31 101 ILE A CA 1
ATOM 775 C C . ILE A 1 101 ? 4.633 1.177 -13.308 1.00 92.31 101 ILE A C 1
ATOM 777 O O . ILE A 1 101 ? 4.763 2.313 -13.758 1.00 92.31 101 ILE A O 1
ATOM 781 N N . LEU A 1 102 ? 4.891 0.096 -14.047 1.00 91.62 102 LEU A N 1
ATOM 782 C CA . LEU A 1 102 ? 5.415 0.153 -15.415 1.00 91.62 102 LEU A CA 1
ATOM 783 C C . LEU A 1 102 ? 4.471 0.896 -16.362 1.00 91.62 102 LEU A C 1
ATOM 785 O O . LEU A 1 102 ? 4.909 1.728 -17.157 1.00 91.62 102 LEU A O 1
ATOM 789 N N . ARG A 1 103 ? 3.166 0.642 -16.260 1.00 91.88 103 ARG A N 1
ATOM 790 C CA . ARG A 1 103 ? 2.158 1.372 -17.031 1.00 91.88 103 ARG A CA 1
ATOM 791 C C . ARG A 1 103 ? 2.119 2.852 -16.663 1.00 91.88 103 ARG A C 1
ATOM 793 O O . ARG A 1 103 ? 2.138 3.669 -17.575 1.00 91.88 103 ARG A O 1
ATOM 800 N N . PHE A 1 104 ? 2.140 3.203 -15.375 1.00 92.69 104 PHE A N 1
ATOM 801 C CA . PHE A 1 104 ? 2.202 4.601 -14.934 1.00 92.69 104 PHE A CA 1
ATOM 802 C C . PHE A 1 104 ? 3.422 5.321 -15.522 1.00 92.69 104 PHE A C 1
ATOM 804 O O . PHE A 1 104 ? 3.286 6.418 -16.066 1.00 92.69 104 PHE A O 1
ATOM 811 N N . LEU A 1 105 ? 4.595 4.684 -15.461 1.00 92.56 105 LEU A N 1
ATOM 812 C CA . LEU A 1 105 ? 5.836 5.212 -16.027 1.00 92.56 105 LEU A CA 1
ATOM 813 C C . LEU A 1 105 ? 5.725 5.400 -17.545 1.00 92.56 105 LEU A C 1
ATOM 815 O O . LEU A 1 105 ? 6.113 6.442 -18.068 1.00 92.56 105 LEU A O 1
ATOM 819 N N . LYS A 1 106 ? 5.149 4.422 -18.253 1.00 92.06 106 LYS A N 1
ATOM 820 C CA . LYS A 1 106 ? 4.949 4.479 -19.706 1.00 92.06 106 LYS A CA 1
ATOM 821 C C . LYS A 1 106 ? 3.975 5.586 -20.116 1.00 92.06 106 LYS A C 1
ATOM 823 O O . LYS A 1 106 ? 4.268 6.333 -21.043 1.00 92.06 106 LYS A O 1
ATOM 828 N N . GLU A 1 107 ? 2.836 5.693 -19.439 1.00 94.50 107 GLU A N 1
ATOM 829 C CA . GLU A 1 107 ? 1.782 6.671 -19.739 1.00 94.50 107 GLU A CA 1
ATOM 830 C C . GLU A 1 107 ? 2.199 8.111 -19.414 1.00 94.50 107 GLU A C 1
ATOM 832 O O . GLU A 1 107 ? 1.710 9.048 -20.041 1.00 94.50 107 GLU A O 1
ATOM 837 N N . ASN A 1 108 ? 3.116 8.302 -18.461 1.00 95.19 108 ASN A N 1
ATOM 838 C CA . ASN A 1 108 ? 3.560 9.627 -18.017 1.00 95.19 108 ASN A CA 1
ATOM 839 C C . ASN A 1 108 ? 4.988 9.972 -18.449 1.00 95.19 108 ASN A C 1
ATOM 841 O O . ASN A 1 108 ? 5.531 10.969 -17.975 1.00 95.19 108 ASN A O 1
ATOM 845 N N . LYS A 1 109 ? 5.586 9.189 -19.355 1.00 93.62 109 LYS A N 1
ATOM 846 C CA . LYS A 1 109 ? 6.986 9.330 -19.774 1.00 93.62 109 LYS A CA 1
ATOM 847 C C . LYS A 1 109 ? 7.359 10.771 -20.127 1.00 93.62 109 LYS A C 1
ATOM 849 O O . LYS A 1 109 ? 8.275 11.313 -19.525 1.00 93.62 109 LYS A O 1
ATOM 854 N N . GLU A 1 110 ? 6.616 11.411 -21.031 1.00 93.94 110 GLU A N 1
ATOM 855 C CA . GLU A 1 110 ? 6.922 12.779 -21.481 1.00 93.94 110 GLU A CA 1
ATOM 856 C C . GLU A 1 110 ? 6.920 13.788 -20.324 1.00 93.94 110 GLU A C 1
ATOM 858 O O . GLU A 1 110 ? 7.810 14.629 -20.223 1.00 93.94 110 GLU A O 1
ATOM 863 N N . LYS A 1 111 ? 5.944 13.685 -19.412 1.00 95.56 111 LYS A N 1
ATOM 864 C CA . LYS A 1 111 ? 5.850 14.564 -18.236 1.00 95.56 111 LYS A CA 1
ATOM 865 C C . LYS A 1 111 ? 6.999 14.325 -17.259 1.00 95.56 111 LYS A C 1
ATOM 867 O O . LYS A 1 111 ? 7.499 15.273 -16.662 1.00 95.56 111 LYS A O 1
ATOM 872 N N . LEU A 1 112 ? 7.400 13.067 -17.082 1.00 94.75 112 LEU A N 1
ATOM 873 C CA . LEU A 1 112 ? 8.514 12.691 -16.215 1.00 94.75 112 LEU A CA 1
ATOM 874 C C . LEU A 1 112 ? 9.845 13.192 -16.787 1.00 94.75 112 LEU A C 1
ATOM 876 O O . LEU A 1 112 ? 10.623 13.797 -16.055 1.00 94.75 112 LEU A O 1
ATOM 880 N N . GLU A 1 113 ? 10.060 13.050 -18.094 1.00 94.38 113 GLU A N 1
ATOM 881 C CA . GLU A 1 113 ? 11.258 13.551 -18.779 1.00 94.38 113 GLU A CA 1
ATOM 882 C C . GLU A 1 113 ? 11.349 15.081 -18.716 1.00 94.38 113 GLU A C 1
ATOM 884 O O . GLU A 1 113 ? 12.411 15.621 -18.411 1.00 94.38 113 GLU A O 1
ATOM 889 N N . GLN A 1 114 ? 10.228 15.790 -18.896 1.00 96.19 114 GLN A N 1
ATOM 890 C CA . GLN A 1 114 ? 10.158 17.246 -18.695 1.00 96.19 114 GLN A CA 1
ATOM 891 C C . GLN A 1 114 ? 10.502 17.663 -17.258 1.00 96.19 114 GLN A C 1
ATOM 893 O O . GLN A 1 114 ? 11.056 18.740 -17.046 1.00 96.19 114 GLN A O 1
ATOM 898 N N . ALA A 1 115 ? 10.204 16.812 -16.275 1.00 95.69 115 ALA A N 1
ATOM 899 C CA . ALA A 1 115 ? 10.576 17.012 -14.877 1.00 95.69 115 ALA A CA 1
ATOM 900 C C . ALA A 1 115 ? 12.018 16.560 -14.553 1.00 95.69 115 ALA A C 1
ATOM 902 O O . ALA A 1 115 ? 12.428 16.624 -13.395 1.00 95.69 115 ALA A O 1
ATOM 903 N N . GLY A 1 116 ? 12.794 16.110 -15.547 1.00 94.94 116 GLY A N 1
ATOM 904 C CA . GLY A 1 116 ? 14.174 15.646 -15.381 1.00 94.94 116 GLY A CA 1
ATOM 905 C C . GLY A 1 116 ? 14.314 14.189 -14.928 1.00 94.94 116 GLY A C 1
ATOM 906 O O . GLY A 1 116 ? 15.406 13.777 -14.539 1.00 94.94 116 GLY A O 1
ATOM 907 N N . VAL A 1 117 ? 13.235 13.402 -14.973 1.00 92.12 117 VAL A N 1
ATOM 908 C CA . VAL A 1 117 ? 13.233 11.968 -14.655 1.00 92.12 117 VAL A CA 1
ATOM 909 C C . VAL A 1 117 ? 13.267 11.164 -15.953 1.00 92.12 117 VAL A C 1
ATOM 911 O O . VAL A 1 117 ? 12.267 11.057 -16.660 1.00 92.12 117 VAL A O 1
ATOM 914 N N . TYR A 1 118 ? 14.419 10.565 -16.248 1.00 89.56 118 TYR A N 1
ATOM 915 C CA . TYR A 1 118 ? 14.627 9.757 -17.448 1.00 89.56 118 TYR A CA 1
ATOM 916 C C . TYR A 1 118 ? 14.479 8.271 -17.128 1.00 89.56 118 TYR A C 1
ATOM 918 O O . TYR A 1 118 ? 15.114 7.758 -16.208 1.00 89.56 118 TYR A O 1
ATOM 926 N N . ILE A 1 119 ? 13.636 7.581 -17.893 1.00 83.25 119 ILE A N 1
ATOM 927 C CA . ILE A 1 119 ? 13.370 6.151 -17.723 1.00 83.25 119 ILE A CA 1
ATOM 928 C C . ILE A 1 119 ? 14.116 5.401 -18.829 1.00 83.25 119 ILE A C 1
ATOM 930 O O . ILE A 1 119 ? 13.736 5.496 -19.998 1.00 83.25 119 ILE A O 1
ATOM 934 N N . ASP A 1 120 ? 15.168 4.663 -18.465 1.00 77.44 120 ASP A N 1
ATOM 935 C CA . ASP A 1 120 ? 15.876 3.784 -19.400 1.00 77.44 120 ASP A CA 1
ATOM 936 C C . ASP A 1 120 ? 15.012 2.551 -19.710 1.00 77.44 120 ASP A C 1
ATOM 938 O O . ASP A 1 120 ? 14.473 1.907 -18.810 1.00 77.44 120 ASP A O 1
ATOM 942 N N . GLN A 1 121 ? 14.837 2.251 -20.996 1.00 61.09 121 GLN A N 1
ATOM 943 C CA . GLN A 1 121 ? 13.992 1.161 -21.493 1.00 61.09 121 GLN A CA 1
ATOM 944 C C . GLN A 1 121 ? 14.830 -0.032 -21.962 1.00 61.09 121 GLN A C 1
ATOM 946 O O . GLN A 1 121 ? 14.495 -0.666 -22.966 1.00 61.09 121 GLN A O 1
ATOM 951 N N . GLN A 1 122 ? 15.928 -0.353 -21.274 1.00 54.06 122 GLN A N 1
ATOM 952 C CA . GLN A 1 122 ? 16.588 -1.627 -21.538 1.00 54.06 122 GLN A CA 1
ATOM 953 C C . GLN A 1 122 ? 15.637 -2.777 -21.179 1.00 54.06 122 GLN A C 1
ATOM 955 O O . GLN A 1 122 ? 15.075 -2.832 -20.088 1.00 54.06 122 GLN A O 1
ATOM 960 N N . GLN A 1 123 ? 15.394 -3.614 -22.187 1.00 46.94 123 GLN A N 1
ATOM 961 C CA . GLN A 1 123 ? 14.336 -4.616 -22.282 1.00 46.94 123 GLN A CA 1
ATOM 962 C C . GLN A 1 123 ? 14.301 -5.557 -21.067 1.00 46.94 123 GLN A C 1
ATOM 964 O O . GLN A 1 123 ? 15.302 -6.206 -20.764 1.00 46.94 123 GLN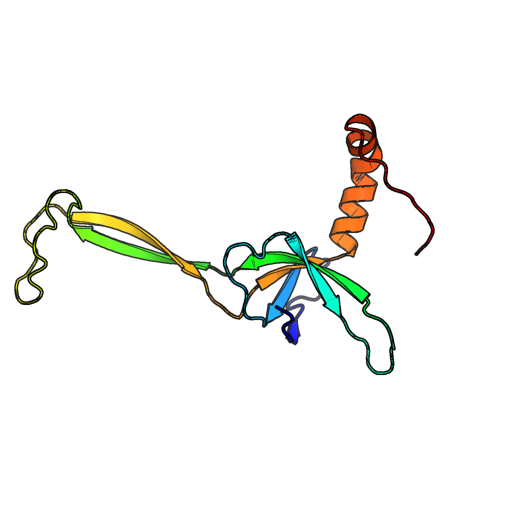 A O 1
ATOM 969 N N . TYR A 1 124 ? 13.130 -5.650 -20.431 1.00 43.81 124 TYR A N 1
ATOM 970 C CA . TYR A 1 124 ? 12.732 -6.764 -19.565 1.00 43.81 124 TYR A CA 1
ATOM 971 C C . TYR A 1 124 ? 11.900 -7.762 -20.371 1.00 43.81 124 TYR A C 1
ATOM 973 O O . TYR A 1 124 ? 11.083 -7.294 -21.202 1.00 43.81 124 TYR A O 1
#

Secondary structure (DSSP, 8-state):
-----EEE--SSS--SEEEEE----TT-TT-EEEEE-TT-SSEEEEEEEEEEEEEEEEEEEE-GGG-S---SSS---S-EEEEEEEEEEEEEEEEEEHHHHHHHHHHTHHHHHHTT--------

Foldseek 3Di:
DDWDWDKDDPDPDPDQKTKTQAFDDPPQAFPWDWDDDVPDPDTDGFWGWHDFDKDKDKDKDADPVPPPDDDPVDDDPHDIDIDIDIDGPGRITMTGTPVSVVVVCVVCVVVCVVVVHHDDCPDD

Sequence (124 aa):
MVTRAIVSNPGKTKGDVFLTDALYNKGISGSPVFALRDGATHFEWVGMAKSASVDHIVYLAPDEEHLDVIDTEQPFDGTQFIKQNARINYGITYSVTIDAILRFLKENKEKLEQAGVYIDQQQY

Radius of gyration: 22.11 Å; chains: 1; bounding box: 38×44×62 Å

pLDDT: mean 81.9, std 12.49, range [43.81, 96.19]

=== Feature glossary ===
A reading guide for the features in this record.

Start from the sequence.

  · Sequence gives the chain of amino acids in standard one-letter code (A=alanine, C=cysteine, …, Y=tyrosine), read N→C. It is the only feature that is directly encoded by the gene; all structural features are derived from the folded form of this sequence.

Fold it, and you get atomic coordinates and the backbone conformation that goes with them.

  · The mmCIF table is the protein's shape written out atom by atom. For each backbone N, Cα, C, and carbonyl O, it records an (x, y, z) coordinate triple in Å plus the residue type, chain letter, and residue number.

  · Backbone dihedral angles. Every residue except chain termini has a φ (preceding-C → N → Cα → C) and a ψ (N → Cα → C → next-N). They are reported in degrees following the IUPAC sign convention. Secondary structure is essentially a statement about which (φ, ψ) basin each residue occupies.

  · DSSP 8-state secondary structure assigns each residue one of H (α-helix), G (3₁₀-helix), I (π-helix), E (extended β-strand), B (isolated β-bridge), T (hydrogen-bonded turn), S (bend), or '-' (coil). The assignment is computed from backbone hydrogen-bond geometry via the Kabsch–Sander algorithm.

  · P-SEA three-state annotation labels each residue as helix, strand, or coil based purely on the geometry of the Cα trace. It serves as a fallback when the full backbone (and thus DSSP) is unavailable.

Summarize the fold with a handful of shape descriptors and a per-residue structural alphabet.

  · Radius of gyration (Rg) is the root-mean-square distance of Cα atoms from their centroid — a single number for overall size and compactness. A globular domain of N residues has Rg ≈ 2.2·N^0.38 Å; an extended or disordered chain has a much larger Rg. The Cα contact count is the number of residue pairs whose Cα atoms are within 8 Å and are more than four positions apart in sequence — a standard proxy for tertiary packing density. The bounding box is the smallest axis-aligned box enclosing all Cα atoms.

  · Foldseek's 3Di representation compresses backbone geometry into a per-residue letter drawn from a learned twenty-state alphabet. It captures the tertiary interaction pattern around each residue — which residues are packed against it in space, regardless of where they are in sequence.

  · Accessible surface area quantifies burial. A residue with SASA near zero is packed into the hydrophobic core; one with SASA >100 Å² sits on the surface. Computed here via the Shrake–Rupley numerical algorithm with a 1.4 Å probe.

Ask how reliable the model is.

  · For AlphaFold models, the B-factor field carries pLDDT — the model's own estimate of local accuracy on a 0–100 scale. Regions with pLDDT<50 should be treated as essentially unmodeled; they often correspond to intrinsically disordered segments.

  · For experimental (PDB) structures, the B-factor (temperature factor) quantifies the positional spread of each atom in the crystal — a combination of thermal vibration and static disorder — in units of Å². High B-factors mark flexible loops or poorly resolved regions; low B-factors mark the rigid, well-ordered core.

  · PAE(i, j) answers: if I align the predicted and true structures on residue i, how far off (in Å) do I expect residue j to be? A block-diagonal PAE matrix with low values on the blocks and high values off-diagonal is the signature of a multi-domain protein with confidently predicted domains but uncertain inter-domain orientation.

Place it in context: what it resembles, what it is annotated as, and how it looks.

  · Structural nearest neighbors (via Foldseek easy-search vs the PDB). Reported per hit: target PDB id, E-value, and alignment TM-score. A TM-score above ~0.5 is the conventional threshold for 'same fold'.

  · Functional annotations link the protein to curated databases. InterPro entries identify conserved domains and families by matching the sequence against member-database signatures (Pfam, PROSITE, CDD, …). Gene Ontology (GO) terms describe molecular function, biological process, and cellular component in a controlled vocabulary. CATH places the structure in a hierarchical fold classification (Class/Architecture/Topology/Homologous-superfamily). The organism is the source species.

  · Plot images: a contact map (which residues are close in 3D, as an N×N binary image), a Ramachandran scatter (backbone torsion angles, revealing secondary-structure composition at a glance), and — for AlphaFold structures — a PAE heatmap (pairwise prediction confidence).

  · Structure images are PyMOL renders from six orthogonal camera directions. Cartoon representation draws helices as coils and strands as arrows; sticks shows the backbone as bonds; surface shows the solvent-excluded envelope. Rainbow coloring maps sequence position to hue (blue→red, N→C); chain coloring assigns a distinct color per polypeptide.